Protein AF-A0A6C0ANA6-F1 (afdb_monomer_lite)

Radius of gyration: 14.49 Å; chains: 1; bounding box: 34×33×41 Å

Structure (mmCIF, N/CA/C/O backbone):
data_AF-A0A6C0ANA6-F1
#
_entry.id   AF-A0A6C0ANA6-F1
#
loop_
_atom_site.group_PDB
_atom_site.id
_atom_site.type_symbol
_atom_site.label_atom_id
_atom_site.label_alt_id
_atom_site.label_comp_id
_atom_site.label_asym_id
_atom_site.label_entity_id
_atom_site.label_seq_id
_atom_site.pdbx_PDB_ins_code
_atom_site.Cartn_x
_atom_site.Cartn_y
_atom_site.Cartn_z
_atom_site.occupancy
_atom_site.B_iso_or_equiv
_atom_site.auth_seq_id
_atom_site.auth_comp_id
_atom_site.auth_asym_id
_atom_site.auth_atom_id
_atom_site.pdbx_PDB_model_num
ATOM 1 N N . MET A 1 1 ? -0.429 -8.513 9.764 1.00 86.12 1 MET A N 1
ATOM 2 C CA . MET A 1 1 ? 0.777 -7.903 9.146 1.00 86.12 1 MET A CA 1
ATOM 3 C C . MET A 1 1 ? 0.709 -6.412 9.407 1.00 86.12 1 MET A C 1
ATOM 5 O O . MET A 1 1 ? -0.388 -5.875 9.313 1.00 86.12 1 MET A O 1
ATOM 9 N N . ASN A 1 2 ? 1.835 -5.779 9.738 1.00 90.94 2 ASN A N 1
ATOM 10 C CA . ASN A 1 2 ? 1.885 -4.340 10.003 1.00 90.94 2 ASN A CA 1
ATOM 11 C C . ASN A 1 2 ? 2.431 -3.617 8.767 1.00 90.94 2 ASN A C 1
ATOM 13 O O . ASN A 1 2 ? 3.371 -4.114 8.141 1.00 90.94 2 ASN A O 1
ATOM 17 N N . ILE A 1 3 ? 1.831 -2.483 8.422 1.00 92.25 3 ILE A N 1
ATOM 18 C CA . ILE A 1 3 ? 2.244 -1.608 7.322 1.00 92.25 3 ILE A CA 1
ATOM 19 C C . ILE A 1 3 ? 2.495 -0.222 7.908 1.00 92.25 3 ILE A C 1
ATOM 21 O O . ILE A 1 3 ? 1.673 0.277 8.671 1.00 92.25 3 ILE A O 1
ATOM 25 N N . LEU A 1 4 ? 3.634 0.370 7.562 1.00 91.50 4 LEU A N 1
ATOM 26 C CA . LEU A 1 4 ? 3.999 1.726 7.946 1.00 91.50 4 LEU A CA 1
ATOM 27 C C . LEU A 1 4 ? 4.057 2.579 6.685 1.00 91.50 4 LEU A C 1
ATOM 29 O O . LEU A 1 4 ? 4.886 2.309 5.817 1.00 91.50 4 LEU A O 1
ATOM 33 N N . ILE A 1 5 ? 3.204 3.589 6.622 1.00 90.38 5 ILE A N 1
ATOM 34 C CA . ILE A 1 5 ? 3.220 4.624 5.592 1.00 90.38 5 ILE A CA 1
ATOM 35 C C . ILE A 1 5 ? 4.026 5.789 6.137 1.00 90.38 5 ILE A C 1
ATOM 37 O O . ILE A 1 5 ? 4.021 6.037 7.341 1.00 90.38 5 ILE A O 1
ATOM 41 N N . LYS A 1 6 ? 4.769 6.462 5.266 1.00 88.50 6 LYS A N 1
ATOM 42 C CA . LYS A 1 6 ? 5.514 7.664 5.629 1.00 88.50 6 LYS A CA 1
ATOM 43 C C . LYS A 1 6 ? 4.940 8.840 4.869 1.00 88.50 6 LYS A C 1
ATOM 45 O O . LYS A 1 6 ? 4.874 8.778 3.638 1.00 88.50 6 LYS A O 1
ATOM 50 N N . ASP A 1 7 ? 4.601 9.900 5.587 1.00 83.12 7 ASP 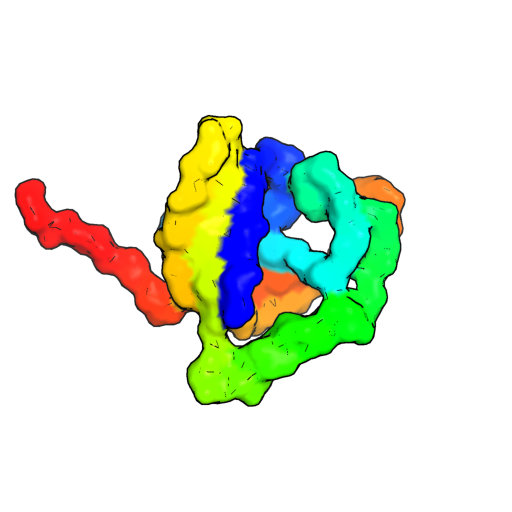A N 1
ATOM 51 C CA . ASP A 1 7 ? 4.175 11.137 4.958 1.00 83.12 7 ASP A CA 1
ATOM 52 C C . ASP A 1 7 ? 5.327 11.717 4.151 1.00 83.12 7 ASP A C 1
ATOM 54 O O . ASP A 1 7 ? 6.423 11.987 4.646 1.00 83.12 7 ASP A O 1
ATOM 58 N N . HIS A 1 8 ? 5.080 11.877 2.859 1.00 84.25 8 HIS A N 1
ATOM 59 C CA . HIS A 1 8 ? 5.957 12.609 1.974 1.00 84.25 8 HIS A CA 1
ATOM 60 C C . HIS A 1 8 ? 5.149 13.104 0.785 1.00 84.25 8 HIS A C 1
ATOM 62 O O . HIS A 1 8 ? 4.386 12.341 0.197 1.00 84.25 8 HIS A O 1
ATOM 68 N N . LYS A 1 9 ? 5.370 14.359 0.385 1.00 82.69 9 LYS A N 1
ATOM 69 C CA . LYS A 1 9 ? 4.675 14.988 -0.753 1.00 82.69 9 LYS A CA 1
ATOM 70 C C . LYS A 1 9 ? 4.777 14.182 -2.058 1.00 82.69 9 LYS A C 1
ATOM 72 O O . LYS A 1 9 ? 3.865 14.202 -2.871 1.00 82.69 9 LYS A O 1
ATOM 77 N N . ASP A 1 10 ? 5.893 13.475 -2.222 1.00 82.56 10 ASP A N 1
ATOM 78 C CA . ASP A 1 10 ? 6.203 12.672 -3.409 1.00 82.56 10 ASP A CA 1
ATOM 79 C C . ASP A 1 10 ? 5.861 11.178 -3.234 1.00 82.56 10 ASP A C 1
ATOM 81 O O . ASP A 1 10 ? 6.035 10.401 -4.169 1.00 82.56 10 ASP A O 1
ATOM 85 N N . SER A 1 11 ? 5.376 10.743 -2.063 1.00 85.00 11 SER A N 1
ATOM 86 C CA . SER A 1 11 ? 4.987 9.341 -1.873 1.00 85.00 11 SER A CA 1
ATOM 87 C C . SER A 1 11 ? 3.836 8.968 -2.810 1.00 85.00 11 SER A C 1
ATOM 89 O O . SER A 1 11 ? 2.905 9.744 -3.017 1.00 85.00 11 SER A O 1
ATOM 91 N N . LEU A 1 12 ? 3.884 7.758 -3.377 1.00 86.62 12 LEU A N 1
ATOM 92 C CA . LEU A 1 12 ? 2.742 7.211 -4.124 1.00 86.62 12 LEU A CA 1
ATOM 93 C C . LEU A 1 12 ? 1.732 6.515 -3.195 1.00 86.62 12 LEU A C 1
ATOM 95 O O . LEU A 1 12 ? 0.679 6.074 -3.654 1.00 86.62 12 LEU A O 1
ATOM 99 N N . GLU A 1 13 ? 2.050 6.397 -1.906 1.00 90.56 13 GLU A N 1
ATOM 100 C CA . GLU A 1 13 ? 1.105 5.974 -0.876 1.00 90.56 13 GLU A CA 1
ATOM 101 C C . GLU A 1 13 ? 0.227 7.164 -0.479 1.00 90.56 13 GLU A C 1
ATOM 103 O O . GLU A 1 13 ? 0.686 8.304 -0.460 1.00 90.56 13 GLU A O 1
ATOM 108 N N . SER A 1 14 ? -1.049 6.923 -0.178 1.00 90.88 14 SER A N 1
ATOM 109 C CA . SER A 1 14 ? -1.946 8.009 0.229 1.00 90.88 14 SER A CA 1
ATOM 110 C C . SER A 1 14 ? -3.007 7.559 1.217 1.00 90.88 14 SER A C 1
ATOM 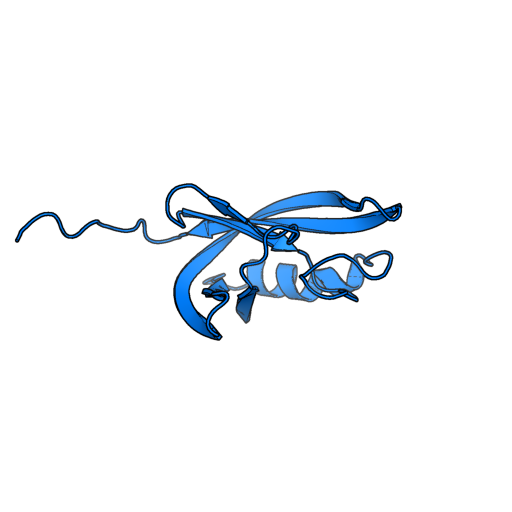112 O O . SER A 1 14 ? -3.507 6.434 1.158 1.00 90.88 14 SER A O 1
ATOM 114 N N . ILE A 1 15 ? -3.376 8.479 2.101 1.00 90.88 15 ILE A N 1
ATOM 115 C CA . ILE A 1 15 ? -4.463 8.339 3.063 1.00 90.88 15 ILE A CA 1
ATOM 116 C C . ILE A 1 15 ? -5.591 9.260 2.585 1.00 90.88 15 ILE A C 1
ATOM 118 O O . ILE A 1 15 ? -5.374 10.438 2.320 1.00 90.88 15 ILE A O 1
ATOM 122 N N . GLN A 1 16 ? -6.793 8.719 2.405 1.00 90.19 16 GLN A N 1
ATOM 123 C CA . GLN A 1 16 ? -7.951 9.433 1.865 1.00 90.19 16 GLN A CA 1
ATOM 124 C C . GLN A 1 16 ? -9.177 9.221 2.750 1.00 90.19 16 GLN A C 1
ATOM 126 O O . GLN A 1 16 ? -9.269 8.221 3.467 1.00 90.19 16 GLN A O 1
ATOM 131 N N . ARG A 1 17 ? -10.162 10.126 2.625 1.00 83.62 17 ARG A N 1
ATOM 132 C CA . ARG A 1 17 ? -11.451 10.047 3.336 1.00 83.62 17 ARG A CA 1
ATOM 133 C C . ARG A 1 17 ? -11.242 9.916 4.852 1.00 83.62 17 ARG A C 1
ATOM 135 O O . ARG A 1 17 ? -11.708 8.944 5.431 1.00 83.62 17 ARG A O 1
ATOM 142 N N . ASP A 1 18 ? -10.468 10.815 5.456 1.00 83.75 18 ASP A N 1
ATOM 143 C CA . ASP A 1 18 ? -10.196 10.828 6.907 1.00 83.75 18 ASP A CA 1
ATOM 144 C C . ASP A 1 18 ? -9.686 9.475 7.440 1.00 83.75 18 ASP A C 1
ATOM 146 O O . ASP A 1 18 ? -10.153 8.928 8.440 1.00 83.75 18 ASP A O 1
ATOM 150 N N . GLY A 1 19 ? -8.76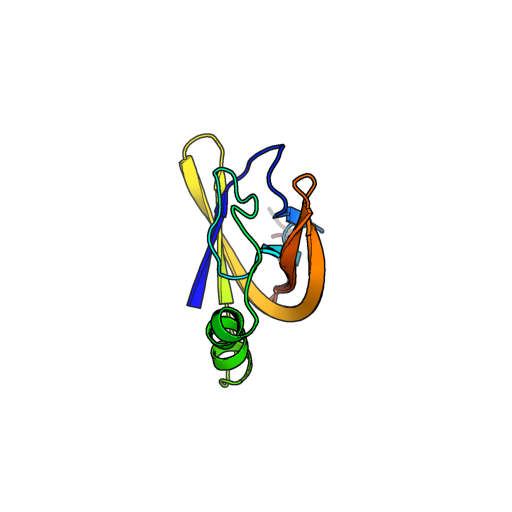6 8.860 6.690 1.00 85.88 19 GLY A N 1
ATOM 151 C CA . GLY A 1 19 ? -8.189 7.564 7.037 1.00 85.88 19 GLY A CA 1
ATOM 152 C C . GLY A 1 19 ? -9.048 6.352 6.681 1.00 85.88 19 GLY A C 1
ATOM 153 O O . GLY A 1 19 ? -8.616 5.228 6.918 1.00 85.88 19 GLY A O 1
ATOM 154 N N . GLN A 1 20 ? -10.234 6.504 6.089 1.00 91.44 20 GLN A N 1
ATOM 155 C CA . GLN A 1 20 ? -11.071 5.350 5.729 1.00 91.44 20 GLN A CA 1
ATOM 156 C C . GLN A 1 20 ? -10.501 4.531 4.568 1.00 91.44 20 GLN A C 1
ATOM 158 O O . GLN A 1 20 ? -10.695 3.313 4.511 1.00 91.44 20 GLN A O 1
ATOM 163 N N . ILE A 1 21 ? -9.795 5.183 3.641 1.00 93.56 21 ILE A N 1
ATOM 164 C CA . ILE A 1 21 ? -9.178 4.533 2.485 1.00 93.56 21 ILE A CA 1
ATOM 165 C C . ILE A 1 21 ? -7.687 4.817 2.498 1.00 93.56 21 ILE A C 1
ATOM 167 O O . ILE A 1 21 ? -7.266 5.964 2.605 1.00 93.56 21 ILE A O 1
ATOM 171 N N . VAL A 1 22 ? -6.894 3.768 2.321 1.00 95.00 22 VAL A N 1
ATOM 172 C CA . VAL A 1 22 ? -5.443 3.881 2.245 1.00 95.00 22 VAL A CA 1
ATOM 173 C C . VAL A 1 22 ? -4.947 3.179 0.988 1.00 95.00 22 VAL A C 1
ATOM 175 O O . VAL A 1 22 ? -5.296 2.027 0.734 1.00 95.00 22 VAL A O 1
ATOM 178 N N . TYR A 1 23 ? -4.141 3.872 0.191 1.00 95.19 23 TYR A N 1
ATOM 179 C CA . TYR A 1 23 ? -3.425 3.292 -0.938 1.00 95.19 23 TYR A CA 1
ATOM 180 C C . TYR A 1 23 ? -1.991 3.010 -0.520 1.00 95.19 23 TYR A C 1
ATOM 182 O O . TYR A 1 23 ? -1.286 3.920 -0.090 1.00 95.19 23 TYR A O 1
ATOM 190 N N . ILE A 1 24 ? -1.573 1.755 -0.656 1.00 94.88 24 ILE A N 1
ATOM 191 C CA . ILE A 1 24 ? -0.222 1.306 -0.305 1.00 94.88 24 ILE A CA 1
ATOM 192 C C . ILE A 1 24 ? 0.472 0.714 -1.522 1.00 94.88 24 ILE A C 1
ATOM 194 O O . ILE A 1 24 ? -0.167 0.123 -2.401 1.00 94.88 24 ILE A O 1
ATOM 198 N N . ILE A 1 25 ? 1.794 0.810 -1.541 1.00 94.94 25 ILE A N 1
ATOM 199 C CA . ILE A 1 25 ? 2.608 0.200 -2.587 1.00 94.94 25 ILE A CA 1
ATOM 200 C C . ILE A 1 25 ? 2.954 -1.227 -2.169 1.00 94.94 25 ILE A C 1
ATOM 202 O O . ILE A 1 25 ? 3.291 -1.511 -1.019 1.00 94.94 25 ILE A O 1
ATOM 206 N N . GLY A 1 26 ? 2.858 -2.153 -3.117 1.00 93.62 26 GLY A N 1
ATOM 207 C CA . GLY A 1 26 ? 3.184 -3.551 -2.902 1.00 93.62 26 GLY A CA 1
ATOM 208 C C . GLY A 1 26 ? 4.645 -3.773 -2.500 1.00 93.62 26 GLY A C 1
ATOM 209 O O . GLY A 1 26 ? 5.513 -2.951 -2.805 1.00 93.62 26 GLY A O 1
ATOM 210 N N . PRO A 1 27 ? 4.957 -4.905 -1.847 1.00 92.31 27 PRO A N 1
ATOM 211 C CA . PRO A 1 27 ? 6.325 -5.285 -1.523 1.00 92.31 27 PRO A CA 1
ATOM 212 C C . PRO A 1 27 ? 7.209 -5.344 -2.774 1.00 92.31 27 PRO A C 1
ATOM 214 O O . PRO A 1 27 ? 6.867 -5.963 -3.783 1.00 92.31 27 PRO A O 1
ATOM 217 N N . GLY A 1 28 ? 8.386 -4.736 -2.672 1.00 90.25 28 GLY A N 1
ATOM 218 C CA . GLY A 1 28 ? 9.397 -4.678 -3.721 1.00 90.25 28 GLY A CA 1
ATOM 219 C C . GLY A 1 28 ? 10.578 -3.813 -3.289 1.00 90.25 28 GLY A C 1
ATOM 220 O O . GLY A 1 28 ? 10.625 -3.339 -2.155 1.00 90.25 28 GLY A O 1
ATOM 221 N N . VAL A 1 29 ? 11.535 -3.602 -4.193 1.00 89.50 29 VAL A N 1
ATOM 222 C CA . VAL A 1 29 ? 12.601 -2.617 -3.968 1.00 89.50 29 VAL A CA 1
ATOM 223 C C . VAL A 1 29 ? 11.974 -1.231 -4.067 1.00 89.50 29 VAL A C 1
ATOM 225 O O . VAL A 1 29 ? 11.426 -0.888 -5.115 1.00 89.50 29 VAL A O 1
ATOM 228 N N . LEU A 1 30 ? 12.044 -0.455 -2.987 1.00 89.81 30 LEU A N 1
ATOM 229 C CA . LEU A 1 30 ? 11.563 0.923 -2.932 1.00 89.81 30 LEU A CA 1
ATOM 230 C C . LEU A 1 30 ? 12.742 1.879 -2.708 1.00 89.81 30 LEU A C 1
ATOM 232 O O . LEU A 1 30 ? 13.657 1.582 -1.942 1.00 89.81 30 LEU A O 1
ATOM 236 N N . LYS A 1 31 ? 12.711 3.029 -3.374 1.00 88.00 31 LYS A N 1
ATOM 237 C CA . LYS A 1 31 ? 13.545 4.198 -3.103 1.00 88.00 31 LYS A CA 1
ATOM 238 C C . LYS A 1 31 ? 12.764 5.148 -2.207 1.00 88.00 31 LYS A C 1
ATOM 240 O O . LYS A 1 31 ? 11.552 5.286 -2.351 1.00 88.00 31 LYS A O 1
ATOM 245 N N . SER A 1 32 ? 13.450 5.803 -1.277 1.00 80.44 32 SER A N 1
ATOM 246 C CA . SER A 1 32 ? 12.795 6.812 -0.448 1.00 80.44 32 SER A CA 1
ATOM 247 C C . SER A 1 32 ? 12.300 7.966 -1.331 1.00 80.44 32 SER A C 1
ATOM 249 O O . SER A 1 32 ? 13.065 8.394 -2.198 1.00 80.44 32 SER A O 1
ATOM 251 N N . PRO A 1 33 ? 11.064 8.455 -1.143 1.00 79.50 33 PRO A N 1
ATOM 252 C CA . PRO A 1 33 ? 10.082 8.075 -0.125 1.00 79.50 33 PRO A CA 1
ATOM 253 C C . PRO A 1 33 ? 8.953 7.226 -0.733 1.00 79.50 33 PRO A C 1
ATOM 255 O O . PRO A 1 33 ? 7.934 7.739 -1.173 1.00 79.50 33 PRO A O 1
ATOM 258 N N . GLY A 1 34 ? 9.151 5.906 -0.778 1.00 80.19 34 GLY A N 1
ATOM 259 C CA . GLY A 1 34 ? 8.129 4.955 -1.231 1.00 80.19 34 GLY A CA 1
ATOM 260 C C . GLY A 1 34 ? 8.085 4.717 -2.743 1.00 80.19 34 GLY A C 1
ATOM 261 O O . GLY A 1 34 ? 7.321 3.882 -3.202 1.00 80.19 34 GLY A O 1
ATOM 262 N N . HIS A 1 35 ? 8.924 5.353 -3.559 1.00 88.75 35 HIS A N 1
ATOM 263 C CA . HIS A 1 35 ? 8.916 5.102 -5.002 1.00 88.75 35 HIS A CA 1
ATOM 264 C C . HIS A 1 35 ? 9.418 3.698 -5.362 1.00 88.75 35 HIS A C 1
ATOM 266 O O . HIS A 1 35 ? 10.387 3.228 -4.772 1.00 88.75 35 HIS A O 1
ATOM 272 N N . PRO A 1 36 ? 8.873 3.040 -6.396 1.00 91.94 36 PRO A N 1
ATOM 273 C CA . PRO A 1 36 ? 9.454 1.812 -6.924 1.00 91.94 36 PRO A CA 1
ATOM 274 C C . PRO A 1 36 ? 10.901 2.034 -7.387 1.00 91.94 36 PRO A C 1
ATOM 276 O O . PRO A 1 36 ? 11.175 2.899 -8.216 1.00 91.94 36 PRO A O 1
ATOM 279 N N . GLY A 1 37 ? 11.831 1.241 -6.856 1.00 92.31 37 GLY A N 1
ATOM 280 C CA . GLY A 1 37 ? 13.243 1.222 -7.248 1.00 92.31 37 GLY A CA 1
ATOM 281 C C . GLY A 1 37 ? 13.563 0.245 -8.384 1.00 92.31 37 GLY A C 1
ATOM 282 O O . GLY A 1 37 ? 14.714 0.170 -8.803 1.00 92.31 37 GLY A O 1
ATOM 283 N N . GLY A 1 38 ? 12.565 -0.502 -8.858 1.00 93.94 38 GLY A N 1
ATOM 284 C CA . GLY A 1 38 ? 12.653 -1.475 -9.942 1.00 93.94 38 GLY A CA 1
ATOM 285 C C . GLY A 1 38 ? 11.289 -2.111 -10.223 1.00 93.94 38 GLY A C 1
ATOM 286 O O . GLY A 1 38 ? 10.327 -1.876 -9.488 1.00 93.94 38 GLY A O 1
ATOM 287 N N . ASN A 1 39 ? 11.203 -2.927 -11.278 1.00 95.81 39 ASN A N 1
ATOM 288 C CA . ASN A 1 39 ? 9.978 -3.660 -11.607 1.00 95.81 39 ASN A CA 1
ATOM 289 C C . ASN A 1 39 ? 9.612 -4.639 -10.485 1.00 95.81 39 ASN A C 1
ATOM 291 O O . ASN A 1 39 ? 10.366 -5.566 -10.182 1.00 95.81 39 ASN A O 1
ATOM 295 N N . GLN A 1 40 ? 8.438 -4.452 -9.889 1.00 95.69 40 GLN A N 1
ATOM 296 C CA . GLN A 1 40 ? 7.912 -5.364 -8.887 1.00 95.69 40 GLN A CA 1
ATOM 297 C C . GLN A 1 40 ? 7.418 -6.655 -9.538 1.00 95.69 40 GLN A C 1
ATOM 299 O O . GLN A 1 40 ? 6.718 -6.649 -10.554 1.00 95.69 40 GLN A O 1
ATOM 304 N N . GLN A 1 41 ? 7.772 -7.767 -8.907 1.00 94.69 41 GLN A N 1
ATOM 305 C CA . GLN A 1 41 ? 7.412 -9.107 -9.343 1.00 94.69 41 GLN A CA 1
ATOM 306 C C . GLN A 1 41 ? 6.164 -9.595 -8.592 1.00 94.69 41 GLN A C 1
ATOM 308 O O . GLN A 1 41 ? 5.910 -9.195 -7.449 1.00 94.69 41 GLN A O 1
ATOM 313 N N . PHE A 1 42 ? 5.359 -10.431 -9.255 1.00 93.75 42 PHE A N 1
ATOM 314 C CA . PHE A 1 42 ? 4.098 -10.943 -8.703 1.00 93.75 42 PHE A CA 1
ATOM 315 C C . PHE A 1 42 ? 4.314 -11.864 -7.490 1.00 93.75 42 PHE A C 1
ATOM 317 O O . PHE A 1 42 ? 3.577 -11.796 -6.513 1.00 93.75 42 PHE A O 1
ATOM 324 N N . ASP A 1 43 ? 5.359 -12.687 -7.505 1.00 94.81 43 ASP A N 1
ATOM 325 C CA . ASP A 1 43 ? 5.732 -13.596 -6.413 1.00 94.81 43 ASP A CA 1
ATOM 326 C C . ASP A 1 43 ? 5.910 -12.871 -5.063 1.00 94.81 43 ASP A C 1
ATOM 328 O O . ASP A 1 43 ? 5.494 -13.370 -4.016 1.00 94.81 43 ASP A O 1
ATOM 332 N N . ARG A 1 44 ? 6.449 -11.646 -5.078 1.00 93.06 44 ARG A N 1
ATOM 333 C CA . ARG A 1 44 ? 6.607 -10.809 -3.878 1.00 93.06 44 ARG A CA 1
ATOM 334 C C . ARG A 1 44 ? 5.268 -10.384 -3.277 1.00 93.06 44 ARG A C 1
ATOM 336 O O . ARG A 1 44 ? 5.178 -10.195 -2.064 1.00 93.06 44 ARG A O 1
ATOM 343 N N . GLN A 1 45 ? 4.224 -10.300 -4.097 1.00 94.19 45 GLN A N 1
ATOM 344 C CA . GLN A 1 45 ? 2.874 -9.910 -3.690 1.00 94.19 45 GLN A CA 1
ATOM 345 C C . GLN A 1 45 ? 2.154 -11.009 -2.905 1.00 94.19 45 GLN A C 1
ATOM 347 O O . GLN A 1 45 ? 1.255 -10.719 -2.114 1.00 94.19 45 GLN A O 1
ATOM 352 N N . LEU A 1 46 ? 2.598 -12.266 -3.040 1.00 91.69 46 LEU A N 1
ATOM 353 C CA . LEU A 1 46 ? 2.006 -13.410 -2.344 1.00 91.69 46 LEU A CA 1
ATOM 354 C C . LEU A 1 46 ? 1.976 -13.229 -0.824 1.00 91.69 46 LEU A C 1
ATOM 356 O O . LEU A 1 46 ? 1.109 -13.796 -0.168 1.00 91.69 46 LEU A O 1
ATOM 360 N N . LYS A 1 47 ? 2.869 -12.419 -0.238 1.00 89.25 47 LYS A N 1
ATOM 361 C CA . LYS A 1 47 ? 2.813 -12.093 1.195 1.00 89.25 47 LYS A CA 1
ATOM 362 C C . LYS A 1 47 ? 1.527 -11.348 1.568 1.00 89.25 47 LYS A C 1
ATOM 364 O O . LYS A 1 47 ? 0.930 -11.680 2.587 1.00 89.25 47 LYS A O 1
ATOM 369 N N . ILE A 1 48 ? 1.106 -10.374 0.759 1.00 91.50 48 ILE A N 1
ATOM 370 C CA . ILE A 1 48 ? -0.149 -9.645 0.981 1.00 91.50 48 ILE A CA 1
ATOM 371 C C . ILE A 1 48 ? -1.328 -10.592 0.757 1.00 91.50 48 ILE A C 1
ATOM 373 O O . ILE A 1 48 ? -2.184 -10.699 1.631 1.00 91.50 48 ILE A O 1
ATOM 377 N N . PHE A 1 49 ? -1.331 -11.356 -0.341 1.00 89.06 49 PHE A N 1
ATOM 378 C CA . PHE A 1 49 ? -2.418 -12.298 -0.629 1.00 89.06 49 PHE A CA 1
ATOM 379 C C . PHE A 1 49 ? -2.580 -13.368 0.454 1.00 89.06 49 PHE A C 1
ATOM 381 O O . PHE A 1 49 ? -3.687 -13.608 0.917 1.00 89.06 49 PHE A O 1
ATOM 388 N N . ARG A 1 50 ? -1.483 -13.941 0.960 1.00 89.31 50 ARG A N 1
ATOM 389 C CA . ARG A 1 50 ? -1.525 -14.912 2.065 1.00 89.31 50 ARG A CA 1
ATOM 390 C C . ARG A 1 50 ? -2.159 -14.348 3.331 1.00 89.31 50 ARG A C 1
ATOM 392 O O . ARG A 1 50 ? -2.758 -15.109 4.077 1.00 89.31 50 ARG A O 1
ATOM 399 N N . VAL A 1 51 ? -1.986 -13.057 3.614 1.00 87.56 51 VAL A N 1
ATOM 400 C CA . VAL A 1 51 ? -2.645 -12.411 4.760 1.00 87.56 51 VAL A CA 1
ATOM 401 C C . VAL A 1 51 ? -4.112 -12.141 4.439 1.00 87.56 51 VAL A C 1
ATOM 403 O O . VAL A 1 51 ? -4.955 -12.401 5.287 1.00 87.56 51 VAL A O 1
ATOM 406 N N . ALA A 1 52 ? -4.413 -11.702 3.215 1.00 87.44 52 ALA A N 1
ATOM 407 C CA . ALA A 1 52 ? -5.777 -11.489 2.736 1.00 87.44 52 ALA A CA 1
ATOM 408 C C . ALA A 1 52 ? -6.634 -12.773 2.692 1.00 87.44 52 ALA A C 1
ATOM 410 O O . ALA A 1 52 ? -7.852 -12.673 2.685 1.00 87.44 52 ALA A O 1
ATOM 411 N N . CYS A 1 53 ? -6.020 -13.962 2.696 1.00 84.44 53 CYS A N 1
ATOM 412 C CA . CYS A 1 53 ? -6.714 -15.256 2.743 1.00 84.44 53 CYS A CA 1
ATOM 413 C C . CYS A 1 53 ? -6.869 -15.860 4.157 1.00 84.44 53 CYS A C 1
ATOM 415 O O . CYS A 1 53 ? -7.343 -16.987 4.271 1.00 84.44 53 CYS A O 1
ATOM 417 N N . LYS A 1 54 ? -6.417 -15.190 5.227 1.00 83.62 54 LYS A N 1
ATOM 418 C CA . LYS A 1 54 ? -6.565 -15.684 6.614 1.00 83.62 54 LYS A CA 1
ATOM 419 C C . LYS A 1 54 ? -7.804 -15.085 7.261 1.00 83.62 54 LYS A C 1
ATOM 421 O O . LYS A 1 54 ? -8.064 -13.919 7.042 1.00 83.62 54 LYS A O 1
ATOM 426 N N . GLU A 1 55 ? -8.504 -15.810 8.126 1.00 79.44 55 GLU A N 1
ATOM 427 C CA . GLU A 1 55 ? -9.606 -15.230 8.905 1.00 79.44 55 GLU A CA 1
ATOM 428 C C . GLU A 1 55 ? -9.183 -14.975 10.367 1.00 79.44 55 GLU A C 1
ATOM 430 O O . GLU A 1 55 ? -8.699 -15.908 11.014 1.00 79.44 55 GLU A O 1
ATOM 435 N N . PRO A 1 56 ? -9.330 -13.740 10.902 1.00 76.31 56 PRO A N 1
ATOM 436 C CA . PRO A 1 56 ? -9.715 -12.507 10.199 1.00 76.31 56 PRO A CA 1
ATOM 437 C C . PRO A 1 56 ? -8.542 -11.888 9.399 1.00 76.31 56 PRO A C 1
ATOM 439 O O . PRO A 1 56 ? -7.424 -11.767 9.911 1.00 76.31 56 PRO A O 1
ATOM 442 N N . TYR A 1 57 ? -8.779 -11.438 8.155 1.00 84.81 57 TYR A N 1
ATOM 443 C CA . TYR A 1 57 ? -7.720 -10.861 7.301 1.00 84.81 57 TYR A CA 1
ATOM 444 C C . TYR A 1 57 ? -7.532 -9.366 7.559 1.00 84.81 57 TYR A C 1
A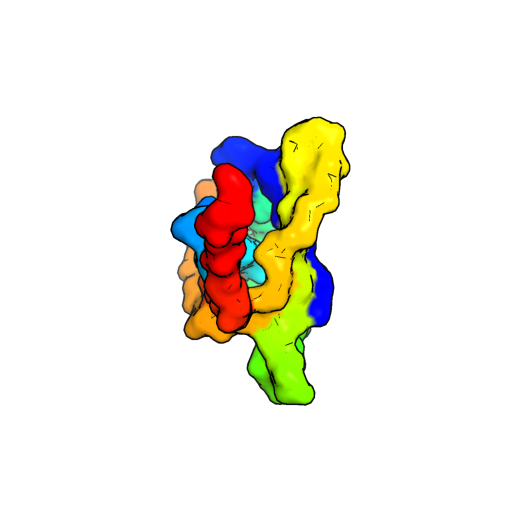TOM 446 O O . TYR A 1 57 ? -8.033 -8.516 6.824 1.00 84.81 57 TYR A O 1
ATOM 454 N N . LEU A 1 58 ? -6.787 -9.028 8.611 1.00 89.88 58 LEU A N 1
ATOM 455 C CA . LEU A 1 58 ? -6.595 -7.637 9.022 1.00 89.88 58 LEU A CA 1
ATOM 456 C C . LEU A 1 58 ? -5.138 -7.182 8.893 1.00 89.88 58 LEU A C 1
ATOM 458 O O . LEU A 1 58 ? -4.187 -7.838 9.340 1.00 89.88 58 LEU A O 1
ATOM 462 N N . PHE A 1 59 ? -4.971 -6.015 8.279 1.00 93.50 59 PHE A N 1
ATOM 463 C CA . PHE A 1 59 ? -3.710 -5.293 8.195 1.00 93.50 59 PHE A CA 1
ATOM 464 C C . PHE A 1 59 ? -3.741 -4.118 9.164 1.00 93.50 59 PHE A C 1
ATOM 466 O O . PHE A 1 59 ? -4.621 -3.267 9.073 1.00 93.50 59 PHE A O 1
ATOM 473 N N . LYS A 1 60 ? -2.765 -4.062 10.072 1.00 93.31 60 LYS A N 1
ATOM 474 C CA . LYS A 1 60 ? -2.576 -2.921 10.971 1.00 93.31 60 LYS A CA 1
ATOM 475 C C . LYS A 1 60 ? -1.773 -1.864 10.227 1.00 93.31 60 LYS A C 1
ATOM 477 O O . LYS A 1 60 ? -0.638 -2.150 9.837 1.00 93.31 60 LYS A O 1
ATOM 482 N N . ILE A 1 61 ? -2.359 -0.694 9.995 1.00 94.50 61 ILE A N 1
ATOM 483 C CA . ILE A 1 61 ? -1.696 0.400 9.277 1.00 94.50 61 ILE A CA 1
ATOM 484 C C . ILE A 1 61 ? -1.325 1.503 10.265 1.00 94.50 61 ILE A C 1
ATOM 486 O O . ILE A 1 61 ? -2.120 1.881 11.123 1.00 94.50 61 ILE A O 1
ATOM 490 N N . TYR A 1 62 ? -0.103 1.999 10.127 1.00 94.12 62 TYR A N 1
ATOM 491 C CA . TYR A 1 62 ? 0.452 3.114 10.877 1.00 94.12 62 TYR A CA 1
ATOM 492 C C . TYR A 1 62 ? 0.891 4.202 9.897 1.00 94.12 62 TYR A C 1
ATOM 494 O O . TYR A 1 62 ? 1.384 3.878 8.813 1.00 94.12 62 TYR A O 1
ATOM 502 N N . ASN A 1 63 ? 0.746 5.464 10.285 1.00 92.69 63 ASN A N 1
ATOM 503 C CA . ASN A 1 63 ? 1.348 6.597 9.594 1.00 92.69 63 ASN A CA 1
ATOM 504 C C . ASN A 1 63 ? 2.563 7.080 10.381 1.00 92.69 63 ASN A C 1
ATOM 506 O O . ASN A 1 63 ? 2.513 7.115 11.607 1.00 92.69 63 ASN A O 1
ATOM 510 N N . LYS A 1 64 ? 3.636 7.455 9.693 1.00 91.88 64 LYS A N 1
ATOM 511 C CA . LYS A 1 64 ? 4.751 8.195 10.272 1.00 91.88 64 LYS A CA 1
ATOM 512 C C . LYS A 1 64 ? 4.816 9.565 9.618 1.00 91.88 64 LYS A C 1
ATOM 514 O O . LYS A 1 64 ? 5.112 9.640 8.425 1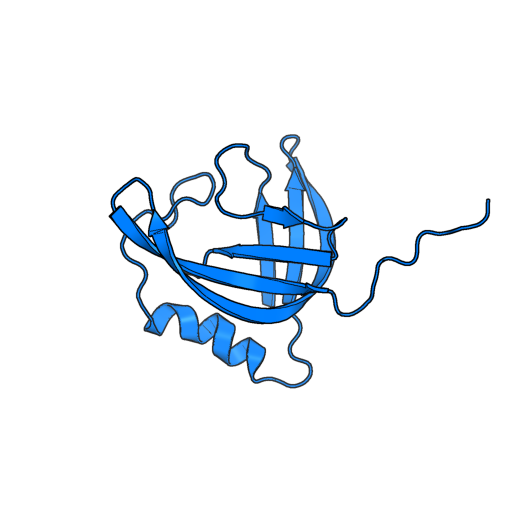.00 91.88 64 LYS A O 1
ATOM 519 N N . ASP A 1 65 ? 4.565 10.602 10.406 1.00 89.12 65 ASP A N 1
ATOM 520 C CA . ASP A 1 65 ? 4.600 11.982 9.935 1.00 89.12 65 ASP A CA 1
ATOM 521 C C . ASP A 1 65 ? 6.041 12.454 9.633 1.00 89.12 65 ASP A C 1
ATOM 523 O O . ASP A 1 65 ? 7.029 11.729 9.827 1.00 89.12 65 ASP A O 1
ATOM 527 N N . LEU A 1 66 ? 6.166 13.688 9.136 1.00 86.69 66 LEU A N 1
ATOM 528 C CA . LEU A 1 66 ? 7.456 14.313 8.816 1.00 86.69 66 LEU A CA 1
ATOM 529 C C . LEU A 1 66 ? 8.318 14.602 10.058 1.00 86.69 66 LEU A C 1
ATOM 531 O O . LEU A 1 66 ? 9.542 14.668 9.940 1.00 86.69 66 LEU A O 1
ATOM 535 N N . GLU A 1 67 ? 7.702 14.750 11.232 1.00 89.56 67 GLU A N 1
ATOM 536 C CA . GLU A 1 67 ? 8.374 14.974 12.522 1.00 89.56 67 GLU A CA 1
ATOM 537 C C . GLU A 1 67 ? 8.856 13.655 13.152 1.00 89.56 67 GLU A C 1
ATOM 539 O O . GLU A 1 67 ? 9.684 13.632 14.062 1.00 89.56 67 GLU A O 1
ATOM 544 N N . GLY A 1 68 ? 8.402 12.531 12.601 1.00 88.38 68 GLY A N 1
ATOM 545 C CA . GLY A 1 68 ? 8.758 11.187 12.999 1.00 88.38 68 GLY A CA 1
ATOM 546 C C . GLY A 1 68 ? 7.797 10.547 14.000 1.00 88.38 68 GLY A C 1
ATOM 547 O O . GLY A 1 68 ? 8.058 9.405 14.405 1.00 88.38 68 GLY A O 1
ATOM 548 N N . HIS A 1 69 ? 6.695 11.205 14.361 1.00 92.75 69 HIS A N 1
ATOM 549 C CA . HIS A 1 69 ? 5.646 10.610 15.179 1.00 92.75 69 HIS A CA 1
ATOM 550 C C . HIS A 1 69 ? 4.940 9.507 14.404 1.00 92.75 69 HIS A C 1
ATOM 552 O O . HIS A 1 69 ? 4.696 9.613 13.205 1.00 92.75 69 HIS A O 1
ATOM 558 N N . THR A 1 70 ? 4.649 8.404 15.093 1.00 94.19 70 THR A N 1
ATOM 559 C CA . THR A 1 70 ? 3.958 7.257 14.501 1.00 94.19 70 THR A CA 1
ATOM 560 C C . THR A 1 70 ? 2.557 7.148 15.082 1.00 94.19 70 THR A C 1
ATOM 562 O O . THR A 1 70 ? 2.400 6.861 16.266 1.00 94.19 70 THR A O 1
ATOM 565 N N . GLU A 1 71 ? 1.549 7.339 14.241 1.00 93.06 71 GLU A N 1
ATOM 566 C CA . GLU A 1 71 ? 0.137 7.215 14.582 1.00 93.06 71 GLU A CA 1
ATOM 567 C C . GLU A 1 71 ? -0.411 5.865 14.106 1.00 93.06 71 GLU A C 1
ATOM 569 O O . GLU A 1 71 ? -0.107 5.395 13.007 1.00 93.06 71 GLU A O 1
ATOM 574 N N . TYR A 1 72 ? -1.246 5.225 14.924 1.00 93.31 72 TYR A N 1
ATOM 575 C CA . TYR A 1 72 ? -1.977 4.035 14.508 1.00 93.31 72 TYR A CA 1
ATOM 576 C C . TYR A 1 72 ? -3.276 4.411 13.788 1.00 93.31 72 TYR A C 1
ATOM 578 O O . TYR A 1 72 ? -4.216 4.896 14.412 1.00 93.31 72 TYR A O 1
ATOM 586 N N . LEU A 1 73 ? -3.360 4.109 12.489 1.00 91.50 73 LEU A N 1
ATOM 587 C CA . LEU A 1 73 ? -4.530 4.442 11.673 1.00 91.50 73 LEU A CA 1
ATOM 588 C C . LEU A 1 73 ? -5.676 3.436 11.819 1.00 91.50 73 LEU A C 1
ATOM 590 O O . LEU A 1 73 ? -6.820 3.773 11.538 1.00 91.50 73 LEU A O 1
ATOM 594 N N . GLY A 1 74 ? -5.404 2.196 12.238 1.00 93.12 74 GLY A N 1
ATOM 595 C CA . GLY A 1 74 ? -6.428 1.170 12.451 1.00 93.12 74 GLY A CA 1
ATOM 596 C C . GLY A 1 74 ? -6.204 -0.135 11.688 1.00 93.12 74 GLY A C 1
ATOM 597 O O . GLY A 1 74 ? -5.117 -0.420 11.176 1.00 93.12 74 GLY A O 1
ATOM 598 N N . GLU A 1 75 ? -7.266 -0.941 11.630 1.00 94.00 75 GLU A N 1
ATOM 599 C CA . GLU A 1 75 ? -7.288 -2.245 10.964 1.00 94.00 75 GLU A CA 1
ATOM 600 C C . GLU A 1 75 ? -8.020 -2.169 9.625 1.00 94.00 75 GLU A C 1
ATOM 602 O O . GLU A 1 75 ? -9.143 -1.663 9.534 1.00 94.00 75 GLU A O 1
ATOM 607 N N . TYR A 1 76 ? -7.372 -2.693 8.585 1.00 94.62 76 TYR A N 1
ATOM 608 C CA . TYR A 1 76 ? -7.806 -2.567 7.200 1.00 94.62 76 TYR A CA 1
ATOM 609 C C . TYR A 1 76 ? -7.898 -3.916 6.497 1.00 94.62 76 TYR A C 1
ATOM 611 O O . TYR A 1 76 ? -7.134 -4.844 6.776 1.00 94.62 76 TYR A O 1
ATOM 619 N N . LYS A 1 77 ? -8.784 -3.974 5.504 1.00 94.06 77 LYS A N 1
ATOM 620 C CA . LYS A 1 77 ? -8.906 -5.053 4.523 1.00 94.06 77 LYS A CA 1
ATOM 621 C C . LYS A 1 77 ? -8.444 -4.591 3.148 1.00 94.06 77 LYS A C 1
ATOM 623 O O . LYS A 1 77 ? -8.651 -3.441 2.771 1.00 94.06 77 LYS A O 1
ATOM 628 N N . VAL A 1 78 ? -7.868 -5.509 2.375 1.00 94.19 78 VAL A N 1
ATOM 629 C CA . VAL A 1 78 ? -7.594 -5.280 0.950 1.00 94.19 78 VAL A CA 1
ATOM 630 C C . VAL A 1 78 ? -8.928 -5.309 0.205 1.00 94.19 78 VAL A C 1
ATOM 632 O O . VAL A 1 78 ? -9.616 -6.326 0.224 1.00 94.19 78 VAL A O 1
ATOM 635 N N . LEU A 1 79 ? -9.287 -4.208 -0.455 1.00 93.38 79 LEU A N 1
ATOM 636 C CA . LEU A 1 79 ? -10.445 -4.149 -1.352 1.00 93.38 79 LEU A CA 1
ATOM 637 C C . LEU A 1 79 ? -10.078 -4.606 -2.771 1.00 93.38 79 LEU A C 1
ATOM 639 O O . LEU A 1 79 ? -10.897 -5.179 -3.480 1.00 93.38 79 LEU A O 1
ATOM 643 N N . GLY A 1 80 ? -8.844 -4.341 -3.195 1.00 94.25 80 GLY A N 1
ATOM 644 C CA . GLY A 1 80 ? -8.330 -4.734 -4.501 1.00 94.25 80 GLY A CA 1
ATOM 645 C C . GLY A 1 80 ? -6.954 -4.136 -4.766 1.00 94.25 80 GLY A C 1
ATOM 646 O O . GLY A 1 80 ? -6.411 -3.411 -3.929 1.00 94.25 80 GLY A O 1
ATOM 647 N N . TYR A 1 81 ? -6.396 -4.422 -5.939 1.00 96.50 81 TYR A N 1
ATOM 648 C CA . TYR A 1 81 ? -5.119 -3.861 -6.371 1.00 96.50 81 TYR A CA 1
ATOM 649 C C . TYR A 1 81 ? -5.138 -3.473 -7.849 1.00 96.50 81 TYR A C 1
ATOM 651 O O . TYR A 1 81 ? -5.961 -3.952 -8.629 1.00 96.50 81 TYR A O 1
ATOM 659 N N . LYS A 1 82 ? -4.206 -2.602 -8.231 1.00 96.88 82 LYS A N 1
ATOM 660 C CA . LYS A 1 82 ? -3.910 -2.234 -9.617 1.00 96.88 82 LYS A CA 1
ATOM 661 C C . LYS A 1 82 ? -2.422 -2.409 -9.888 1.00 96.88 82 LYS A C 1
ATOM 663 O O . LYS A 1 82 ? -1.603 -2.282 -8.981 1.00 96.88 82 LYS A O 1
ATOM 668 N N . ILE A 1 83 ? -2.076 -2.673 -11.143 1.00 96.62 83 ILE A N 1
ATOM 669 C CA . ILE A 1 83 ? -0.693 -2.640 -11.623 1.00 96.62 83 ILE A CA 1
ATOM 670 C C . ILE A 1 83 ? -0.499 -1.308 -12.346 1.00 96.62 83 ILE A C 1
ATOM 672 O O . ILE A 1 83 ? -1.271 -0.979 -13.245 1.00 96.62 83 ILE A O 1
ATOM 676 N N . LYS A 1 84 ? 0.504 -0.532 -11.937 1.00 96.06 84 LYS A N 1
ATOM 677 C CA . LYS A 1 84 ? 0.793 0.814 -12.452 1.00 96.06 84 LYS A CA 1
ATOM 678 C C . LYS A 1 84 ? 2.254 0.919 -12.886 1.00 96.06 84 LYS A C 1
ATOM 680 O O . LYS A 1 84 ? 3.0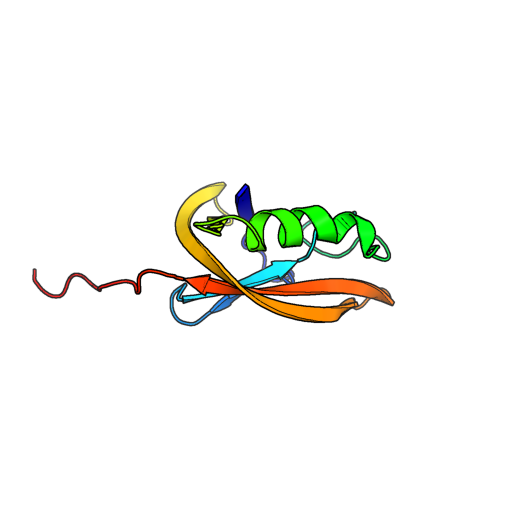75 0.068 -12.542 1.00 96.06 84 LYS A O 1
ATOM 685 N N . LEU A 1 85 ? 2.571 1.960 -13.652 1.00 95.19 85 LEU A N 1
ATOM 686 C CA . LEU A 1 85 ? 3.941 2.346 -13.993 1.00 95.19 85 LEU A CA 1
ATOM 687 C C . LEU A 1 85 ? 4.310 3.607 -13.216 1.00 95.19 85 LEU A C 1
ATOM 689 O O . LEU A 1 85 ? 3.521 4.548 -13.152 1.00 95.19 85 LEU A O 1
ATOM 693 N N . SER A 1 86 ? 5.489 3.612 -12.598 1.00 92.19 86 SER A N 1
ATOM 694 C CA . SER A 1 86 ? 6.049 4.817 -11.989 1.00 92.19 86 SER A CA 1
ATOM 695 C C . SER A 1 86 ? 6.527 5.789 -13.070 1.00 92.19 86 SER A C 1
ATOM 697 O O . SER A 1 86 ? 6.687 5.407 -14.230 1.00 92.19 86 SER A O 1
ATOM 699 N N . PHE A 1 87 ? 6.830 7.032 -12.686 1.00 89.31 87 PHE A N 1
ATOM 700 C CA . PHE A 1 87 ? 7.434 8.013 -13.597 1.00 89.31 87 PHE A CA 1
ATOM 701 C C . PHE A 1 87 ? 8.750 7.511 -14.222 1.00 89.31 87 PHE A C 1
ATOM 703 O O . PHE A 1 87 ? 9.036 7.784 -15.381 1.00 89.31 87 PHE A O 1
ATOM 710 N N . ALA A 1 88 ? 9.518 6.706 -13.481 1.00 89.50 88 ALA A N 1
ATOM 711 C CA . ALA A 1 88 ? 10.749 6.077 -13.961 1.00 89.50 88 ALA A CA 1
ATOM 712 C C . ALA A 1 88 ? 10.511 4.820 -14.831 1.00 89.50 88 ALA A C 1
ATOM 714 O O . ALA A 1 88 ? 11.461 4.114 -15.159 1.00 89.50 88 ALA A O 1
ATOM 715 N N . GLY A 1 89 ? 9.258 4.496 -15.168 1.00 93.44 89 GLY A N 1
ATOM 716 C CA . GLY A 1 89 ? 8.899 3.346 -16.000 1.00 93.44 89 GLY A CA 1
ATOM 717 C C . GLY A 1 89 ? 8.897 1.998 -15.272 1.00 93.44 89 GLY A C 1
ATOM 718 O O . GLY A 1 89 ? 8.802 0.956 -15.918 1.00 93.44 89 GLY A O 1
ATOM 719 N N . PHE A 1 90 ? 8.978 1.982 -13.938 1.00 95.69 90 PHE A N 1
ATOM 720 C CA . PHE A 1 90 ? 8.947 0.734 -13.175 1.00 95.69 90 PHE A CA 1
ATOM 721 C C . PHE A 1 90 ? 7.518 0.293 -12.875 1.00 95.69 90 PHE A C 1
ATOM 723 O O . PHE A 1 90 ? 6.718 1.052 -12.326 1.00 95.69 90 PHE A O 1
ATOM 730 N N . ARG A 1 91 ? 7.211 -0.967 -13.180 1.00 95.75 91 ARG A N 1
ATOM 731 C CA . ARG A 1 91 ? 5.952 -1.613 -12.810 1.00 95.75 91 ARG A CA 1
ATOM 732 C C . ARG A 1 91 ? 5.861 -1.773 -11.295 1.00 95.75 91 ARG A C 1
ATOM 734 O O . ARG A 1 91 ? 6.785 -2.306 -10.683 1.00 95.75 91 ARG A O 1
ATOM 741 N N . TYR A 1 92 ? 4.734 -1.394 -10.707 1.00 96.50 92 TYR A N 1
ATOM 742 C CA . TYR A 1 92 ? 4.454 -1.593 -9.287 1.00 96.50 92 TYR A CA 1
ATOM 743 C C . TYR A 1 92 ? 2.987 -1.941 -9.029 1.00 96.50 92 TYR A C 1
ATOM 745 O O . TYR A 1 92 ? 2.118 -1.687 -9.865 1.00 96.50 92 TYR A O 1
ATOM 753 N N . TYR A 1 93 ? 2.727 -2.549 -7.874 1.00 96.94 93 TYR A N 1
ATOM 754 C CA . TYR A 1 93 ? 1.389 -2.887 -7.401 1.00 96.94 93 TYR A CA 1
ATOM 755 C C . TYR A 1 93 ? 0.916 -1.810 -6.427 1.00 96.94 93 TYR A C 1
ATOM 757 O O . TYR A 1 93 ? 1.646 -1.434 -5.515 1.00 96.94 93 TYR A O 1
ATOM 765 N N . GLU A 1 94 ? -0.305 -1.326 -6.607 1.00 96.38 94 GLU A N 1
ATOM 766 C CA . GLU A 1 94 ? -0.971 -0.387 -5.705 1.00 96.38 94 GLU A CA 1
ATOM 767 C C . GLU A 1 94 ? -2.198 -1.083 -5.123 1.00 96.38 94 GLU A C 1
ATOM 769 O O . GLU A 1 94 ? -3.084 -1.497 -5.872 1.00 96.38 94 GLU A O 1
ATOM 774 N N . TYR A 1 95 ? -2.251 -1.232 -3.802 1.00 96.44 95 TYR A N 1
ATOM 775 C CA . TYR A 1 95 ? -3.376 -1.852 -3.108 1.00 96.44 95 TYR A CA 1
ATOM 776 C C . TYR A 1 95 ? -4.271 -0.783 -2.517 1.00 96.44 95 TYR A C 1
ATOM 778 O O . TYR A 1 95 ? -3.800 0.124 -1.836 1.00 96.44 95 TYR A O 1
ATOM 786 N N . LYS A 1 96 ? -5.575 -0.937 -2.732 1.00 96.19 96 LYS A N 1
ATOM 787 C CA . LYS A 1 96 ? -6.601 -0.151 -2.059 1.00 96.19 96 LYS A CA 1
ATOM 788 C C . LYS A 1 96 ? -7.033 -0.888 -0.797 1.00 96.19 96 LYS A C 1
ATOM 790 O O . LYS A 1 96 ? -7.573 -1.992 -0.877 1.00 96.19 96 LYS A O 1
ATOM 795 N N . MET A 1 97 ? -6.821 -0.254 0.346 1.00 95.38 97 MET A N 1
ATOM 796 C CA . MET A 1 97 ? -7.152 -0.754 1.675 1.00 95.38 97 MET A CA 1
ATOM 797 C C . MET A 1 97 ? -8.348 0.025 2.229 1.00 95.38 97 MET A C 1
ATOM 799 O O . MET A 1 97 ? -8.421 1.242 2.057 1.00 95.38 97 MET A O 1
ATOM 803 N N . VAL A 1 98 ? -9.280 -0.660 2.890 1.00 94.75 98 VAL A N 1
ATOM 804 C CA . VAL A 1 98 ? -10.462 -0.057 3.528 1.00 94.75 98 VAL A CA 1
ATOM 805 C C . VAL A 1 98 ? -10.502 -0.405 5.011 1.00 94.75 98 VAL A C 1
ATOM 807 O O . VAL A 1 98 ? -10.255 -1.555 5.380 1.00 94.75 98 VAL A O 1
ATOM 810 N N . ARG A 1 99 ? -10.771 0.590 5.857 1.00 93.25 99 ARG A N 1
ATOM 811 C CA . ARG A 1 99 ? -10.840 0.421 7.313 1.00 93.25 99 ARG A CA 1
ATOM 812 C C . ARG A 1 99 ? -12.079 -0.396 7.697 1.00 93.25 99 ARG A C 1
ATOM 814 O O . ARG A 1 99 ? -13.133 -0.233 7.090 1.00 93.25 99 ARG A O 1
ATOM 821 N N . ILE A 1 100 ? -11.954 -1.284 8.684 1.00 89.88 100 ILE A N 1
ATOM 822 C CA . ILE A 1 100 ? -13.064 -2.154 9.126 1.00 89.88 100 ILE A CA 1
ATOM 823 C C . ILE A 1 100 ? -14.021 -1.455 10.077 1.00 89.88 100 ILE A C 1
ATOM 825 O O . ILE A 1 100 ? -15.230 -1.632 9.968 1.00 89.88 100 ILE A O 1
ATOM 829 N N . ASN A 1 101 ? -13.478 -0.641 10.975 1.00 77.12 101 ASN A N 1
ATOM 830 C CA . ASN A 1 101 ? -14.271 0.173 11.879 1.00 77.12 101 ASN A CA 1
ATOM 831 C C . ASN A 1 101 ? -14.187 1.623 11.395 1.00 77.12 101 ASN A C 1
ATOM 833 O O . ASN A 1 101 ? -13.074 2.164 11.351 1.00 77.12 101 ASN A O 1
ATOM 837 N N . PRO A 1 102 ? -15.308 2.259 11.010 1.00 59.72 102 PRO A N 1
ATOM 838 C CA . PRO A 1 102 ? -15.302 3.684 10.731 1.00 59.72 102 PRO A CA 1
ATOM 839 C C . PRO A 1 102 ? -14.823 4.436 11.976 1.00 59.72 102 PRO A C 1
ATOM 841 O O . PRO A 1 102 ? -15.055 4.011 13.109 1.00 59.72 102 PRO A O 1
ATOM 844 N N . PHE A 1 103 ? -14.124 5.548 11.759 1.00 55.59 103 PHE A N 1
ATOM 845 C CA . PHE A 1 103 ? -13.855 6.496 12.829 1.00 55.59 103 PHE A CA 1
ATOM 846 C C . PHE A 1 103 ? -15.226 6.987 13.292 1.00 55.59 103 PHE A C 1
ATOM 848 O O . PHE A 1 103 ? -15.953 7.570 12.492 1.00 55.59 103 PHE A O 1
ATOM 855 N N . ILE A 1 104 ? -15.613 6.673 14.526 1.00 57.12 104 ILE A N 1
ATOM 856 C CA . ILE A 1 104 ? -16.733 7.342 15.179 1.00 57.12 104 ILE A CA 1
ATOM 857 C C . ILE A 1 104 ? -16.106 8.625 15.719 1.00 57.12 104 ILE A C 1
ATOM 859 O O . ILE A 1 104 ? -15.297 8.526 16.645 1.00 57.12 104 ILE A O 1
ATOM 863 N N . PRO A 1 105 ? -16.381 9.807 15.137 1.00 47.75 105 PRO A N 1
ATOM 864 C CA . PRO A 1 105 ? -16.004 11.043 15.796 1.00 47.75 105 PRO A CA 1
ATOM 865 C C . PRO A 1 105 ? -16.687 11.002 17.157 1.00 47.75 105 PRO A C 1
ATOM 867 O O . PRO A 1 105 ? -17.885 10.717 17.221 1.00 47.75 105 PRO A O 1
ATOM 870 N N . SER A 1 106 ? -15.950 11.237 18.237 1.00 47.22 106 SER A N 1
ATOM 871 C CA . SER A 1 106 ? -16.560 11.531 19.527 1.00 47.22 106 SER A CA 1
ATOM 872 C C . SER A 1 106 ? -17.353 12.828 19.367 1.00 47.22 106 SER A C 1
ATOM 874 O O . SER A 1 106 ? -16.845 13.924 19.579 1.00 47.22 106 SER A O 1
ATOM 876 N N . THR A 1 107 ? -18.590 12.733 18.891 1.00 57.00 107 THR A N 1
ATOM 877 C CA . THR A 1 107 ? -19.577 13.762 19.164 1.00 57.00 107 THR A CA 1
ATOM 878 C C . THR A 1 107 ? -19.880 13.668 20.649 1.00 57.00 107 THR A C 1
ATOM 880 O O . THR A 1 107 ? -20.261 12.583 21.095 1.00 57.00 107 THR A O 1
ATOM 883 N N . LEU A 1 108 ? -19.766 14.815 21.325 1.00 46.62 108 LEU A N 1
ATOM 884 C CA . LEU A 1 108 ? -19.985 15.095 22.750 1.00 46.62 108 LEU A CA 1
ATOM 885 C C . LEU A 1 108 ? -18.686 15.143 23.568 1.00 46.62 108 LEU A C 1
ATOM 887 O O . LEU A 1 108 ? -18.298 14.151 24.174 1.00 46.62 108 LEU A O 1
ATOM 891 N N . ASP A 1 109 ? -18.051 16.317 23.554 1.00 41.41 109 ASP A N 1
ATOM 892 C CA . ASP A 1 109 ? -17.963 17.173 24.748 1.00 41.41 109 ASP A CA 1
ATOM 893 C C . ASP A 1 109 ? -18.309 18.619 24.349 1.00 41.41 109 ASP A C 1
ATOM 895 O O . ASP A 1 109 ? -17.850 19.055 23.264 1.00 41.41 109 ASP A O 1
#

Organism: NCBI:txid1070528

Sequence (109 aa):
MNILIKDHKDSLESIQRDGQIVYIIGPGVLKSPGHPGGNQQFDRQLKIFRVACKEPYLFKIYNKDLEGHTEYLGEYKVLGYKIKLSFAGFRYYEYKMVRINPFIPSTLD

Foldseek 3Di:
DEAEAEDDPPAPWDADDQNQKTKAWADDDADPPHHHPAADDPVSNVVLVVLLPDVVSWYFYWYQYPVGDIGTSAIWHFPDWDWDADPVRHIIIMTMIGHPDPPPPPDDD

Secondary structure (DSSP, 8-state):
-EEEEE--TT-S-EEETTTTEEEEEPSS-EETTTEESSPPPHHHHHHHHHHHTSSS--EEEEEE-TT--EEEEEEEEEEEEEEEE-TTS-EEEEEEEEESS--------

pLDDT: mean 87.89, std 11.33, range [41.41, 96.94]